Protein AF-A0A9E5TFV6-F1 (afdb_monomer_lite)

Radius of gyration: 12.07 Å; chains: 1; bounding box: 22×22×39 Å

Structure (mmCIF, N/CA/C/O backbone):
data_AF-A0A9E5TFV6-F1
#
_entry.id   AF-A0A9E5TFV6-F1
#
loop_
_atom_site.group_PDB
_atom_site.id
_atom_site.type_symbol
_atom_site.label_atom_id
_atom_site.label_alt_id
_atom_site.label_comp_id
_atom_site.label_asym_id
_atom_site.label_entity_id
_atom_site.label_seq_id
_atom_site.pdbx_PDB_ins_code
_atom_site.Cartn_x
_atom_site.Cartn_y
_atom_site.Cartn_z
_atom_site.occupancy
_atom_site.B_iso_or_equiv
_atom_site.auth_seq_id
_atom_site.auth_comp_id
_atom_site.auth_asym_id
_atom_site.auth_atom_id
_atom_site.pdbx_PDB_model_num
ATOM 1 N N . LEU A 1 1 ? 1.845 -0.885 -7.947 1.00 95.81 1 LEU A N 1
ATOM 2 C CA . LEU A 1 1 ? 0.949 0.174 -7.423 1.00 95.81 1 LEU A CA 1
ATOM 3 C C . LEU A 1 1 ? 1.236 1.515 -8.090 1.00 95.81 1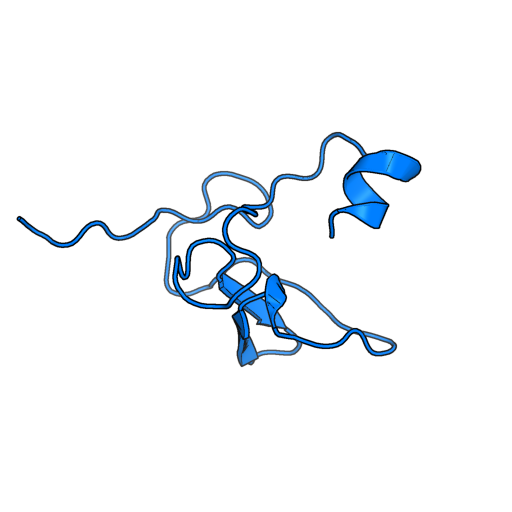 LEU A C 1
ATOM 5 O O . LEU A 1 1 ? 0.343 2.014 -8.751 1.00 95.81 1 LEU A O 1
ATOM 9 N N . GLU A 1 2 ? 2.470 2.031 -8.031 1.00 96.56 2 GLU A N 1
ATOM 10 C CA . GLU A 1 2 ? 2.854 3.291 -8.707 1.00 96.56 2 GLU A CA 1
ATOM 11 C C . GLU A 1 2 ? 2.488 3.318 -10.203 1.00 96.56 2 GLU A C 1
ATOM 13 O O . GLU A 1 2 ? 1.876 4.275 -10.653 1.00 96.56 2 GLU A O 1
ATOM 18 N N . TYR A 1 3 ? 2.734 2.234 -10.952 1.00 97.50 3 TYR A N 1
ATOM 19 C CA . TYR A 1 3 ? 2.321 2.155 -12.362 1.00 97.50 3 TYR A CA 1
ATOM 20 C C . TYR A 1 3 ? 0.816 2.399 -12.571 1.00 97.50 3 TYR A C 1
ATOM 22 O O . TYR A 1 3 ? 0.450 3.150 -13.470 1.00 97.50 3 TYR A O 1
ATOM 30 N N . ILE A 1 4 ? -0.034 1.796 -11.729 1.00 97.88 4 ILE A N 1
ATOM 31 C CA . ILE A 1 4 ? -1.496 1.951 -11.792 1.00 97.88 4 ILE A CA 1
ATOM 32 C C . ILE A 1 4 ? -1.856 3.408 -11.524 1.00 97.88 4 ILE A C 1
ATOM 34 O O . ILE A 1 4 ? -2.564 4.006 -12.319 1.00 97.88 4 ILE A O 1
ATOM 38 N N . TYR A 1 5 ? -1.301 3.992 -10.464 1.00 98.06 5 TYR A N 1
ATOM 39 C CA . TYR A 1 5 ? -1.540 5.389 -10.116 1.00 98.06 5 TYR A CA 1
ATOM 40 C C . TYR A 1 5 ? -1.160 6.358 -11.239 1.00 98.06 5 TYR A C 1
ATOM 42 O O . TYR A 1 5 ? -1.925 7.249 -11.587 1.00 98.06 5 TYR A O 1
ATOM 50 N N . THR A 1 6 ? 0.020 6.177 -11.829 1.00 98.38 6 THR A N 1
ATOM 51 C CA . THR A 1 6 ? 0.547 7.120 -12.819 1.00 98.38 6 THR A CA 1
ATOM 52 C C . THR A 1 6 ? -0.111 6.978 -14.192 1.00 98.38 6 THR A C 1
ATOM 54 O O . THR A 1 6 ? -0.216 7.972 -14.902 1.00 98.38 6 THR A O 1
ATOM 57 N N . HIS A 1 7 ? -0.534 5.772 -14.584 1.00 98.75 7 HIS A N 1
ATOM 58 C CA . HIS A 1 7 ? -0.922 5.501 -15.976 1.00 98.75 7 HIS A CA 1
ATOM 59 C C . HIS A 1 7 ? -2.366 5.032 -16.160 1.00 98.75 7 HIS A C 1
ATOM 61 O O . HIS A 1 7 ? -2.848 5.054 -17.289 1.00 98.75 7 HIS A O 1
ATOM 67 N N . LEU A 1 8 ? -3.041 4.574 -15.103 1.00 98.44 8 LEU A N 1
ATOM 68 C CA . LEU A 1 8 ? -4.361 3.942 -15.208 1.00 98.44 8 LEU A CA 1
ATOM 69 C C . LEU A 1 8 ? -5.415 4.652 -14.353 1.00 98.44 8 LEU A C 1
ATOM 71 O O . LEU A 1 8 ? -6.489 4.965 -14.853 1.00 98.44 8 LEU A O 1
ATOM 75 N N . ASP A 1 9 ? -5.116 4.904 -13.079 1.00 98.44 9 ASP A N 1
ATOM 76 C CA . ASP A 1 9 ? -6.049 5.486 -12.117 1.00 98.44 9 ASP A CA 1
ATOM 77 C C . ASP A 1 9 ? -5.312 6.282 -11.028 1.00 98.44 9 ASP A C 1
ATOM 79 O O . ASP A 1 9 ? -4.870 5.738 -10.012 1.00 98.44 9 ASP A O 1
ATOM 83 N N . GLY A 1 10 ? -5.230 7.600 -11.226 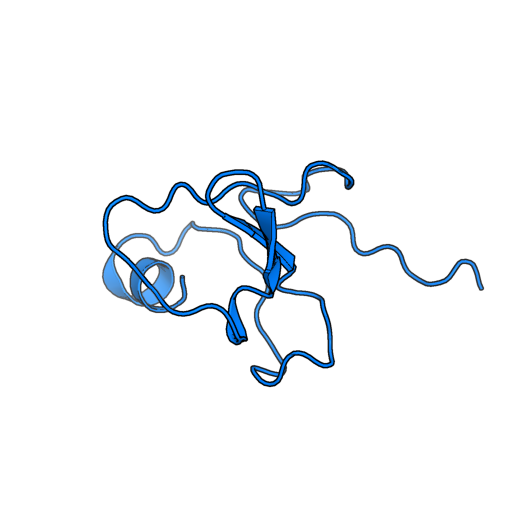1.00 97.88 10 GLY A N 1
ATOM 84 C CA . GLY A 1 10 ? -4.618 8.537 -10.280 1.00 97.88 10 GLY A CA 1
ATOM 85 C C . GLY A 1 10 ? -5.409 8.752 -8.986 1.00 97.88 10 GLY A C 1
ATOM 86 O O . GLY A 1 10 ? -4.946 9.480 -8.110 1.00 97.88 10 GLY A O 1
ATOM 87 N N . SER A 1 11 ? -6.589 8.148 -8.831 1.00 98.19 11 SER A N 1
ATOM 88 C CA . SER A 1 11 ? -7.344 8.231 -7.580 1.00 98.19 11 SER A CA 1
ATOM 89 C C . SER A 1 11 ? -6.864 7.221 -6.531 1.00 98.19 11 SER A C 1
ATOM 91 O O . SER A 1 11 ? -7.064 7.460 -5.339 1.00 98.19 11 SER A O 1
ATOM 93 N N . LEU A 1 12 ? -6.153 6.158 -6.934 1.00 98.50 12 LEU A N 1
ATOM 94 C CA . LEU A 1 12 ? -5.734 5.064 -6.055 1.00 98.50 12 LEU A CA 1
ATOM 95 C C . LEU A 1 12 ? -4.870 5.536 -4.870 1.00 98.50 12 LEU A C 1
ATOM 97 O O . LEU A 1 12 ? -3.733 5.984 -5.029 1.00 98.50 12 LEU A O 1
ATOM 101 N N . GLY A 1 13 ? -5.377 5.355 -3.650 1.00 98.06 13 GLY A N 1
ATOM 102 C CA . GLY A 1 13 ? -4.655 5.598 -2.406 1.00 98.06 13 GLY A CA 1
ATOM 103 C C . GLY A 1 13 ? -3.738 4.442 -1.992 1.00 98.06 13 GLY A C 1
ATOM 104 O O . GLY A 1 13 ? -4.177 3.318 -1.753 1.00 98.06 13 GLY A O 1
ATOM 105 N N . PHE A 1 14 ? -2.446 4.723 -1.822 1.00 97.69 14 PHE A N 1
ATOM 106 C CA . PHE A 1 14 ? -1.468 3.802 -1.235 1.00 97.69 14 PHE A CA 1
ATOM 107 C C . PHE A 1 14 ? -0.301 4.591 -0.629 1.00 97.69 14 PHE A C 1
ATOM 109 O O . PHE A 1 14 ? -0.020 5.720 -1.027 1.00 97.69 14 PHE A O 1
ATOM 116 N N . ARG A 1 15 ? 0.405 4.004 0.341 1.00 95.00 15 ARG A N 1
ATOM 117 C CA . ARG A 1 15 ? 1.624 4.601 0.906 1.00 95.00 15 ARG A CA 1
ATOM 118 C C . ARG A 1 15 ? 2.860 4.067 0.186 1.00 95.00 15 ARG A C 1
ATOM 120 O O . ARG A 1 15 ? 3.034 2.856 0.059 1.00 95.00 15 ARG A O 1
ATOM 127 N N . TYR A 1 16 ? 3.759 4.962 -0.212 1.00 91.19 16 TYR A N 1
ATOM 128 C CA . TYR A 1 16 ? 5.080 4.635 -0.746 1.00 91.19 16 TYR A CA 1
ATOM 129 C C . TYR A 1 16 ? 6.100 5.675 -0.258 1.00 91.19 16 TYR A C 1
ATOM 131 O O . TYR A 1 16 ? 5.764 6.847 -0.126 1.00 91.19 16 TYR A O 1
ATOM 139 N N . HIS A 1 17 ? 7.323 5.247 0.077 1.00 92.75 17 HIS A N 1
ATOM 140 C CA . HIS A 1 17 ? 8.410 6.166 0.450 1.00 92.75 17 HIS A CA 1
ATOM 141 C C . HIS A 1 17 ? 9.792 5.515 0.277 1.00 92.75 17 HIS A C 1
ATOM 143 O O . HIS A 1 17 ? 10.396 5.660 -0.777 1.00 92.75 17 HIS A O 1
ATOM 149 N N . CYS A 1 18 ? 10.276 4.747 1.269 1.00 94.75 18 CYS A N 1
ATOM 150 C CA . CYS A 1 18 ? 11.688 4.330 1.335 1.00 94.75 18 CYS A CA 1
ATOM 151 C C . CYS A 1 18 ? 12.116 3.305 0.279 1.00 94.75 18 CYS A C 1
ATOM 153 O O . CYS A 1 18 ? 13.304 3.157 0.030 1.00 94.75 18 CYS A O 1
ATOM 155 N N . ARG A 1 19 ? 11.163 2.550 -0.286 1.00 95.19 19 ARG A N 1
ATOM 156 C CA . ARG A 1 19 ? 11.391 1.473 -1.271 1.00 95.19 19 ARG A CA 1
ATOM 157 C C . ARG A 1 19 ? 12.397 0.385 -0.840 1.00 95.19 19 ARG A C 1
ATOM 159 O O . ARG A 1 19 ? 12.818 -0.411 -1.666 1.00 95.19 19 ARG A O 1
ATOM 166 N N . ALA A 1 20 ? 12.733 0.325 0.447 1.00 95.94 20 ALA A N 1
ATOM 167 C CA . ALA A 1 20 ? 13.782 -0.535 0.999 1.00 95.94 20 ALA A CA 1
ATOM 168 C C . ALA A 1 20 ? 13.297 -1.398 2.179 1.00 95.94 20 ALA A C 1
ATOM 170 O O . ALA A 1 20 ? 14.095 -1.983 2.900 1.00 95.94 20 ALA A O 1
ATOM 171 N N . GLY A 1 21 ? 11.988 -1.432 2.439 1.00 93.50 21 GLY A N 1
ATOM 172 C CA . GLY A 1 21 ? 11.402 -2.215 3.533 1.00 93.50 21 GLY A CA 1
ATOM 173 C C . GLY A 1 21 ? 11.570 -1.628 4.942 1.00 93.50 21 GLY A C 1
ATOM 174 O O . GLY A 1 21 ? 10.951 -2.129 5.872 1.00 93.50 21 GLY A O 1
ATOM 175 N N . TYR A 1 22 ? 12.324 -0.538 5.117 1.00 92.38 22 TYR A N 1
ATOM 176 C CA . TYR A 1 22 ? 12.602 0.026 6.445 1.00 92.38 22 TYR A CA 1
ATOM 177 C C . TYR A 1 22 ? 11.434 0.825 7.045 1.00 92.38 22 TYR A C 1
ATOM 179 O O . TYR A 1 22 ? 11.085 0.641 8.204 1.00 92.38 22 TYR A O 1
ATOM 187 N N . CYS A 1 23 ? 10.780 1.699 6.269 1.00 91.69 23 CYS A N 1
ATOM 188 C CA . CYS A 1 23 ? 9.753 2.592 6.828 1.00 91.69 23 CYS A CA 1
ATOM 189 C C . CYS A 1 23 ? 8.418 1.903 7.148 1.00 91.69 23 CYS A C 1
ATOM 191 O O . CYS A 1 23 ? 7.534 2.550 7.702 1.00 91.69 23 CYS A O 1
ATOM 193 N N . VAL A 1 24 ? 8.235 0.644 6.719 1.00 90.56 24 VAL A N 1
ATOM 194 C CA . VAL A 1 24 ? 7.042 -0.220 6.881 1.00 90.56 24 VAL A CA 1
ATOM 195 C C . VAL A 1 24 ? 5.674 0.374 6.488 1.00 90.56 24 VAL A C 1
ATOM 197 O O . VAL A 1 24 ? 4.655 -0.310 6.552 1.00 90.56 24 VAL A O 1
ATOM 200 N N . GLY A 1 25 ? 5.623 1.621 6.015 1.00 92.69 25 GLY A N 1
ATOM 201 C CA . GLY A 1 25 ? 4.381 2.334 5.721 1.00 92.69 25 GLY A CA 1
ATOM 202 C C . GLY A 1 25 ? 3.615 1.785 4.519 1.00 92.69 25 GLY A C 1
ATOM 203 O O . GLY A 1 25 ? 2.414 1.993 4.432 1.00 92.69 25 GLY A O 1
ATOM 204 N N . CYS A 1 26 ? 4.282 1.053 3.624 1.00 95.44 26 CYS A N 1
ATOM 205 C CA . CYS A 1 26 ? 3.676 0.406 2.453 1.00 95.44 26 CYS A CA 1
ATOM 206 C C . CYS A 1 26 ? 3.132 -1.008 2.747 1.00 95.44 26 CYS A C 1
ATOM 208 O O . CYS A 1 26 ? 3.054 -1.845 1.846 1.00 95.44 26 CYS A O 1
ATOM 210 N N . GLY A 1 27 ? 2.826 -1.302 4.013 1.00 95.56 27 GLY A N 1
ATOM 211 C CA . GLY A 1 27 ? 2.279 -2.589 4.428 1.00 95.56 27 GLY A CA 1
ATOM 212 C C . GLY A 1 27 ? 0.891 -2.838 3.837 1.00 95.56 27 GLY A C 1
ATOM 213 O O . GLY A 1 27 ? 0.001 -2.003 3.974 1.00 95.56 27 GLY A O 1
ATOM 214 N N . VAL A 1 28 ? 0.711 -3.998 3.212 1.00 96.94 28 VAL A N 1
ATOM 215 C CA . VAL A 1 28 ? -0.541 -4.445 2.583 1.00 96.94 28 VAL A CA 1
ATOM 216 C C . VAL A 1 28 ? -0.729 -5.944 2.803 1.00 96.94 28 VAL A C 1
ATOM 218 O O . VAL A 1 28 ? 0.182 -6.637 3.264 1.00 96.94 28 VAL A O 1
ATOM 221 N N . GLU A 1 29 ? -1.904 -6.460 2.468 1.00 97.69 29 GLU A N 1
ATOM 222 C CA . GLU A 1 29 ? -2.131 -7.895 2.352 1.00 97.69 29 GLU A CA 1
ATOM 223 C C . GLU A 1 29 ? -2.151 -8.302 0.877 1.00 97.69 29 GLU A C 1
ATOM 225 O O . GLU A 1 29 ? -2.853 -7.702 0.069 1.00 97.69 29 GLU A O 1
ATOM 230 N N . VAL A 1 30 ? -1.384 -9.327 0.523 1.00 98.06 30 VAL A N 1
ATOM 231 C CA . VAL A 1 30 ? -1.350 -9.920 -0.814 1.00 98.06 30 VAL A CA 1
ATOM 232 C C . VAL A 1 30 ? -1.725 -11.386 -0.685 1.00 98.06 30 VAL A C 1
ATOM 234 O O . VAL A 1 30 ? -1.026 -12.140 -0.007 1.00 98.06 30 VAL A O 1
ATOM 237 N N . ASN A 1 31 ? -2.816 -11.803 -1.329 1.00 96.75 31 ASN A N 1
ATOM 238 C CA . ASN A 1 31 ? -3.303 -13.188 -1.299 1.00 96.75 31 ASN A CA 1
ATOM 239 C C . ASN A 1 31 ? -3.398 -13.757 0.135 1.00 96.75 31 ASN A C 1
ATOM 241 O O . ASN A 1 31 ? -2.948 -14.870 0.406 1.00 96.75 31 ASN A O 1
ATOM 245 N N . GLY A 1 32 ? -3.922 -12.967 1.080 1.00 96.00 32 GLY A N 1
ATOM 246 C CA . GLY A 1 32 ? -4.061 -13.364 2.488 1.00 96.00 32 GLY A CA 1
ATOM 247 C C . GLY A 1 32 ? -2.804 -13.191 3.350 1.00 96.00 32 GLY A C 1
ATOM 248 O O . GLY A 1 32 ? -2.852 -13.437 4.553 1.00 96.00 32 GLY A O 1
ATOM 249 N N . LYS A 1 33 ? -1.664 -12.777 2.777 1.00 96.19 33 LYS A N 1
ATOM 250 C CA . LYS A 1 33 ? -0.392 -12.623 3.501 1.00 96.19 33 LYS A CA 1
ATOM 251 C C . LYS A 1 33 ? -0.025 -11.157 3.690 1.00 96.19 33 LYS A C 1
ATOM 253 O O . LYS A 1 33 ? 0.013 -10.394 2.730 1.00 96.19 33 LYS A O 1
ATOM 258 N N . LYS A 1 34 ? 0.320 -10.775 4.921 1.00 96.19 34 LYS A N 1
ATOM 259 C CA . LYS A 1 34 ? 0.850 -9.438 5.235 1.00 96.19 34 LYS A CA 1
ATOM 260 C C . LYS A 1 34 ? 2.265 -9.298 4.687 1.00 96.19 34 LYS A C 1
ATOM 262 O O . LYS A 1 34 ? 3.133 -10.099 5.025 1.00 96.19 34 LYS A O 1
ATOM 267 N N . VAL A 1 35 ? 2.492 -8.274 3.876 1.00 96.38 35 VAL A N 1
ATOM 268 C CA . VAL A 1 35 ? 3.772 -8.012 3.210 1.00 96.38 35 VAL A CA 1
ATOM 269 C C . VAL A 1 35 ? 4.037 -6.509 3.112 1.00 96.38 35 VAL A C 1
ATOM 271 O O . VAL A 1 35 ? 3.149 -5.689 3.348 1.00 96.38 35 VAL A O 1
ATOM 274 N N . LEU A 1 36 ? 5.259 -6.134 2.732 1.00 96.88 36 LEU A N 1
ATOM 275 C CA . LEU A 1 36 ? 5.587 -4.764 2.338 1.00 96.88 36 LEU A CA 1
ATOM 276 C C . LEU A 1 36 ? 5.516 -4.658 0.817 1.00 96.88 36 LEU A C 1
ATOM 278 O O . LEU A 1 36 ? 6.246 -5.358 0.113 1.00 96.88 36 LEU A O 1
ATOM 282 N N . ALA A 1 37 ? 4.670 -3.764 0.299 1.00 97.12 37 ALA A N 1
ATOM 283 C CA . ALA A 1 37 ? 4.458 -3.640 -1.143 1.00 97.12 37 ALA A CA 1
ATOM 284 C C . ALA A 1 37 ? 5.761 -3.353 -1.909 1.00 97.12 37 ALA A C 1
ATOM 286 O O . ALA A 1 37 ? 5.927 -3.820 -3.029 1.00 97.12 37 ALA A O 1
ATOM 287 N N . CYS A 1 38 ? 6.701 -2.611 -1.309 1.00 97.00 38 CYS A N 1
ATOM 288 C CA . CYS A 1 38 ? 7.946 -2.228 -1.980 1.00 97.00 38 CYS A CA 1
ATOM 289 C C . CYS A 1 38 ? 8.986 -3.347 -2.130 1.00 97.00 38 CYS A C 1
ATOM 291 O O . CYS A 1 38 ? 9.860 -3.227 -2.979 1.00 97.00 38 CYS A O 1
ATOM 293 N N . THR A 1 39 ? 8.898 -4.417 -1.339 1.00 97.00 39 THR A N 1
ATOM 294 C CA . THR A 1 39 ? 9.827 -5.559 -1.406 1.00 97.00 39 THR A CA 1
ATOM 295 C C . THR A 1 39 ? 9.147 -6.828 -1.917 1.00 97.00 39 THR A C 1
ATOM 297 O O . THR A 1 39 ? 9.754 -7.894 -1.923 1.00 97.00 39 THR A O 1
ATOM 300 N N . THR A 1 40 ? 7.876 -6.737 -2.317 1.00 97.19 40 THR A N 1
ATOM 301 C CA . THR A 1 40 ? 7.096 -7.875 -2.809 1.00 97.19 40 THR A CA 1
ATOM 302 C C . THR A 1 40 ? 7.076 -7.861 -4.329 1.00 97.19 40 THR A C 1
ATOM 304 O O . THR A 1 40 ? 6.586 -6.910 -4.937 1.00 97.19 40 THR A O 1
ATOM 307 N N . TYR A 1 41 ? 7.586 -8.926 -4.946 1.00 96.56 41 TYR A N 1
ATOM 308 C CA . TYR A 1 41 ? 7.535 -9.089 -6.396 1.00 96.56 41 TYR A CA 1
ATOM 309 C C . TYR A 1 41 ? 6.101 -9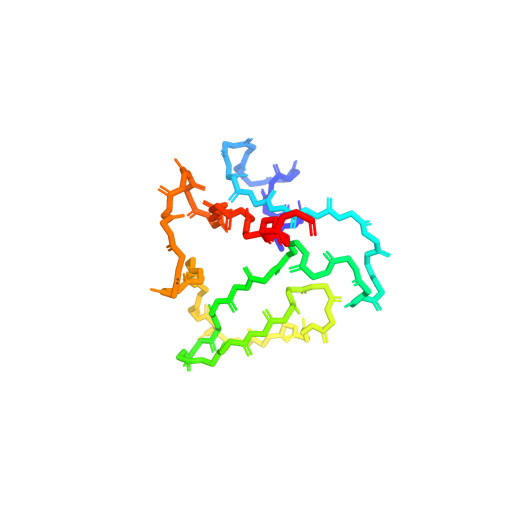.260 -6.897 1.00 96.56 41 TYR A C 1
ATOM 311 O O . TYR A 1 41 ? 5.257 -9.877 -6.246 1.00 96.56 41 TYR A O 1
ATOM 319 N N . MET A 1 42 ? 5.848 -8.723 -8.088 1.00 95.00 42 MET A N 1
ATOM 320 C CA . MET A 1 42 ? 4.577 -8.890 -8.776 1.00 95.00 42 MET A CA 1
ATOM 321 C C . MET A 1 42 ? 4.470 -10.295 -9.381 1.00 95.00 42 MET A C 1
ATOM 323 O O . MET A 1 42 ? 5.434 -10.827 -9.927 1.00 95.00 42 MET A O 1
ATOM 327 N N . ALA A 1 43 ? 3.271 -10.859 -9.326 1.00 95.06 43 ALA A N 1
ATOM 328 C CA . ALA A 1 43 ? 2.878 -12.119 -9.931 1.00 95.06 43 ALA A CA 1
ATOM 329 C C . ALA A 1 43 ? 1.496 -11.960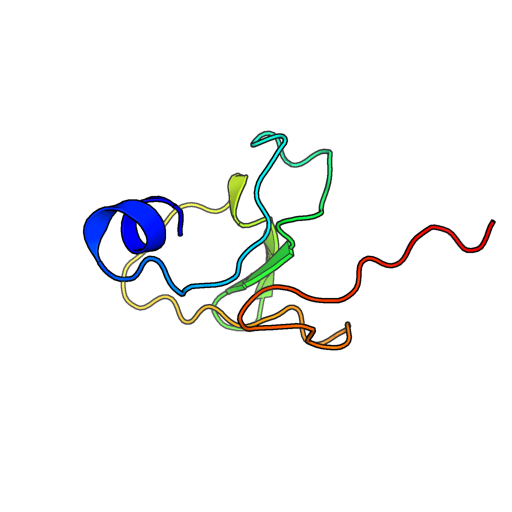 -10.584 1.00 95.06 43 ALA A C 1
ATOM 331 O O . ALA A 1 43 ? 0.787 -10.981 -10.336 1.00 95.06 43 ALA A O 1
ATOM 332 N N . ARG A 1 44 ? 1.112 -12.921 -11.428 1.00 95.69 44 ARG A N 1
ATOM 333 C CA . ARG A 1 44 ? -0.253 -12.975 -11.969 1.00 95.69 44 ARG A CA 1
ATOM 334 C C . ARG A 1 44 ? -1.258 -13.242 -10.845 1.00 95.69 44 ARG A C 1
ATOM 336 O O . ARG A 1 44 ? -0.918 -13.872 -9.846 1.00 95.69 44 ARG A O 1
ATOM 343 N N . ASP A 1 45 ? -2.470 -12.724 -11.026 1.00 95.44 45 ASP A N 1
ATOM 344 C CA . ASP A 1 45 ? -3.636 -12.987 -10.173 1.00 95.44 45 ASP A CA 1
ATOM 345 C C . ASP A 1 45 ? -3.447 -12.637 -8.682 1.00 95.44 45 ASP A C 1
ATOM 347 O O . ASP A 1 45 ? -4.008 -13.267 -7.786 1.00 95.44 45 ASP A O 1
ATOM 351 N N . MET A 1 46 ? -2.658 -11.597 -8.390 1.00 97.38 46 MET A N 1
ATOM 352 C CA . MET A 1 46 ? -2.530 -11.060 -7.033 1.00 97.38 46 MET A CA 1
ATOM 353 C C . MET A 1 46 ? -3.776 -10.269 -6.631 1.00 97.38 46 MET A C 1
ATOM 355 O O . MET A 1 46 ? -4.116 -9.263 -7.251 1.00 97.38 46 MET A O 1
ATOM 359 N N . THR A 1 47 ? -4.389 -10.653 -5.515 1.00 97.88 47 THR A N 1
ATOM 360 C CA . THR A 1 47 ? -5.369 -9.827 -4.809 1.00 97.88 47 THR A CA 1
ATOM 361 C C . THR A 1 47 ? -4.657 -9.024 -3.730 1.00 97.88 47 THR A C 1
ATOM 363 O O . THR A 1 47 ? -4.083 -9.601 -2.804 1.00 97.88 47 THR A O 1
ATOM 366 N N . ILE A 1 48 ? -4.708 -7.697 -3.842 1.00 97.94 48 ILE A N 1
ATOM 367 C CA . ILE A 1 48 ? -4.110 -6.769 -2.879 1.00 97.94 48 ILE A CA 1
ATOM 368 C C . ILE A 1 48 ? -5.227 -6.152 -2.038 1.00 97.94 48 ILE A C 1
ATOM 370 O O . ILE A 1 48 ? -6.187 -5.610 -2.581 1.00 97.94 48 ILE A O 1
ATOM 374 N N . LYS A 1 49 ? -5.098 -6.230 -0.715 1.00 97.81 49 LYS A N 1
ATOM 375 C CA . LYS A 1 49 ? -6.036 -5.668 0.258 1.00 97.81 49 LYS A CA 1
ATOM 376 C C . LYS A 1 49 ? -5.314 -4.737 1.235 1.00 97.81 49 LYS A C 1
ATOM 378 O O . LYS A 1 49 ? -4.098 -4.863 1.428 1.00 97.81 49 LYS A O 1
ATOM 383 N N . PRO A 1 50 ? -6.045 -3.818 1.885 1.00 97.31 50 PRO A N 1
ATOM 384 C CA . PRO A 1 50 ? -5.505 -3.044 2.993 1.00 97.31 50 PRO A CA 1
ATOM 385 C C . PRO A 1 50 ? -5.065 -3.979 4.123 1.00 97.31 50 PRO A C 1
ATOM 387 O O . PRO A 1 50 ? -5.548 -5.106 4.246 1.00 97.31 50 PRO A O 1
ATOM 390 N N . LEU A 1 51 ? -4.151 -3.517 4.971 1.00 94.06 51 LEU A N 1
ATOM 391 C CA . LEU A 1 51 ? -3.660 -4.321 6.084 1.00 94.06 51 LEU A CA 1
ATOM 392 C C . LEU A 1 51 ? -4.782 -4.546 7.120 1.00 94.06 51 LEU A C 1
ATOM 394 O O . LEU A 1 51 ? -5.059 -3.663 7.927 1.00 94.06 51 LEU A O 1
ATOM 398 N N . GLY A 1 52 ? -5.390 -5.736 7.145 1.00 87.31 52 GLY A N 1
ATOM 399 C CA . GLY A 1 52 ? -6.598 -6.017 7.943 1.00 87.31 52 GLY A CA 1
ATOM 400 C C . GLY A 1 52 ? -6.469 -5.845 9.465 1.00 87.31 52 GLY A C 1
ATOM 401 O O . GLY A 1 52 ? -7.468 -5.804 10.170 1.00 87.31 52 GLY A O 1
ATOM 402 N N . THR A 1 53 ? -5.252 -5.709 10.001 1.00 84.06 53 THR A N 1
ATOM 403 C CA . THR A 1 53 ? -5.013 -5.405 11.427 1.00 84.06 53 THR A CA 1
ATOM 404 C C . THR A 1 53 ? -5.042 -3.917 11.774 1.00 84.06 53 THR A C 1
ATOM 406 O O . THR A 1 53 ? -4.690 -3.548 12.896 1.00 84.06 53 THR A O 1
ATOM 409 N N . ARG A 1 54 ? -5.361 -3.044 10.819 1.00 84.94 54 ARG A N 1
ATOM 410 C CA . ARG A 1 54 ? -5.365 -1.588 10.987 1.00 84.94 54 ARG A CA 1
ATOM 411 C C . ARG A 1 54 ? -6.634 -1.005 10.375 1.00 84.94 54 ARG A C 1
ATOM 413 O O . ARG A 1 54 ? -7.179 -1.564 9.427 1.00 84.94 54 ARG A O 1
ATOM 420 N N . GLN A 1 55 ? -7.088 0.124 10.912 1.00 93.12 55 GLN A N 1
ATOM 421 C CA . GLN A 1 55 ? -8.222 0.845 10.346 1.00 93.12 55 GLN A CA 1
ATOM 422 C C . GLN A 1 55 ? -7.863 1.359 8.949 1.00 93.12 55 GLN A C 1
ATOM 424 O O . GLN A 1 55 ? -6.776 1.903 8.743 1.00 93.12 55 GLN A O 1
ATOM 429 N N . VAL A 1 56 ? -8.771 1.164 7.995 1.00 96.25 56 VAL A N 1
ATOM 430 C CA . VAL A 1 56 ? -8.638 1.694 6.636 1.00 96.25 56 VAL A CA 1
ATOM 431 C C . VAL A 1 56 ? -8.990 3.178 6.656 1.00 96.25 56 VAL A C 1
ATOM 433 O O . VAL A 1 56 ? -10.072 3.547 7.101 1.00 96.25 56 VAL A O 1
ATOM 436 N N . VAL A 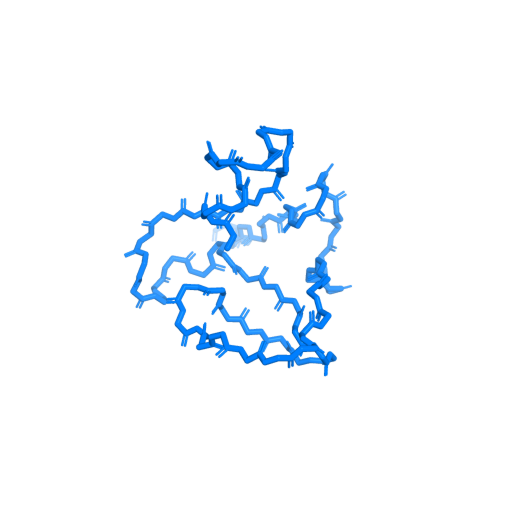1 57 ? -8.072 4.009 6.165 1.00 96.31 57 VAL A N 1
ATOM 437 C CA . VAL A 1 57 ? -8.283 5.449 5.962 1.00 96.31 57 VAL A CA 1
ATOM 438 C C . VAL A 1 57 ? -8.870 5.687 4.574 1.00 96.31 57 VAL A C 1
ATOM 440 O O . VAL A 1 57 ? -9.866 6.386 4.432 1.00 96.31 57 VAL A O 1
ATOM 443 N N . ARG A 1 58 ? -8.249 5.095 3.545 1.00 96.4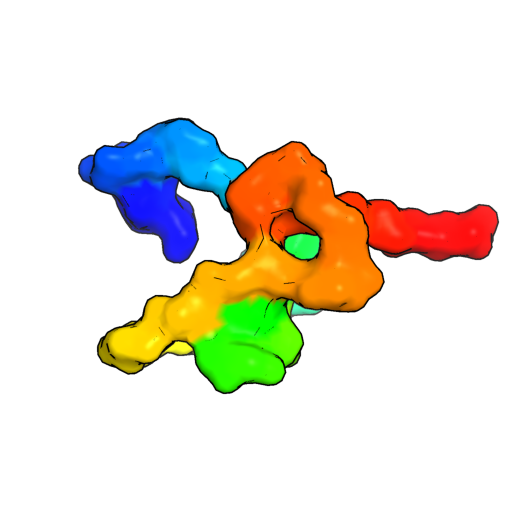4 58 ARG A N 1
ATOM 444 C CA . ARG A 1 58 ? -8.676 5.173 2.141 1.00 96.44 58 ARG A CA 1
ATOM 445 C C . ARG A 1 58 ? -7.942 4.125 1.315 1.00 96.44 58 ARG A C 1
ATOM 447 O O . ARG A 1 58 ? -6.716 4.083 1.374 1.00 96.44 58 ARG A O 1
ATOM 454 N N . ASP A 1 59 ? -8.652 3.334 0.518 1.00 97.75 59 ASP A N 1
ATOM 455 C CA . ASP A 1 59 ? -8.063 2.303 -0.349 1.00 97.75 59 ASP A CA 1
ATOM 456 C C . ASP A 1 59 ? -7.043 1.437 0.417 1.00 97.75 59 ASP A C 1
ATOM 458 O O . ASP A 1 59 ? -7.377 0.877 1.457 1.00 97.75 59 ASP A O 1
ATOM 462 N N . LEU A 1 60 ? -5.783 1.365 -0.032 1.00 97.81 60 LEU A N 1
ATOM 463 C CA . LEU A 1 60 ? -4.711 0.600 0.619 1.00 97.81 60 LEU A CA 1
ATOM 464 C C . LEU A 1 60 ? -4.021 1.356 1.769 1.00 97.81 60 LEU A C 1
ATOM 466 O O . LEU A 1 60 ? -3.071 0.846 2.365 1.00 97.81 60 LEU A O 1
ATOM 470 N N . ILE A 1 61 ? -4.456 2.575 2.086 1.00 96.38 61 ILE A N 1
ATOM 471 C CA . ILE A 1 61 ? -3.927 3.376 3.190 1.00 96.38 61 ILE A CA 1
ATOM 472 C C . ILE A 1 61 ? -4.635 2.958 4.473 1.00 96.38 61 ILE A C 1
ATOM 474 O O . ILE A 1 61 ? -5.827 3.200 4.655 1.00 96.38 61 ILE A O 1
ATOM 478 N N . THR A 1 62 ? -3.869 2.389 5.397 1.00 94.44 62 THR A N 1
ATOM 479 C CA . THR A 1 62 ? -4.311 2.152 6.772 1.00 94.44 62 THR A CA 1
ATOM 480 C C . THR A 1 62 ? -3.644 3.121 7.739 1.00 94.44 62 THR A C 1
ATOM 482 O O . THR A 1 62 ? -2.555 3.636 7.450 1.00 94.44 62 THR A O 1
ATOM 485 N N . GLU A 1 63 ? -4.244 3.298 8.912 1.00 91.56 63 GLU A N 1
ATOM 486 C CA . GLU A 1 63 ? -3.637 4.021 10.029 1.00 91.56 63 GLU A CA 1
ATOM 487 C C . GLU A 1 63 ? -2.228 3.494 10.318 1.00 91.56 63 GLU A C 1
ATOM 489 O O . GLU A 1 63 ? -1.994 2.283 10.380 1.00 91.56 63 GLU A O 1
ATOM 494 N N . LEU A 1 64 ? -1.258 4.392 10.475 1.00 82.50 64 LEU A N 1
ATOM 495 C CA . LEU A 1 64 ? 0.045 3.994 10.991 1.00 82.50 64 LEU A CA 1
ATOM 496 C C . LEU A 1 64 ? -0.106 3.930 12.504 1.00 82.50 64 LEU A C 1
ATOM 498 O O . LEU A 1 64 ? -0.420 4.936 13.128 1.00 82.50 64 LEU A O 1
ATOM 502 N N . LYS A 1 65 ? 0.141 2.766 13.111 1.00 69.31 65 LYS A N 1
ATOM 503 C CA . LYS A 1 65 ? 0.453 2.780 14.538 1.00 69.31 65 LYS A CA 1
ATOM 504 C C . LYS A 1 65 ? 1.773 3.531 14.673 1.00 69.31 65 LYS A C 1
ATOM 506 O O . LYS A 1 65 ? 2.814 2.985 14.311 1.00 69.31 65 LYS A O 1
ATOM 511 N N . GLY A 1 66 ? 1.707 4.782 15.122 1.00 59.28 66 GLY A N 1
ATOM 512 C CA . GLY A 1 66 ? 2.813 5.351 15.871 1.00 59.28 66 GLY A CA 1
ATOM 513 C C . GLY A 1 66 ? 3.077 4.428 17.055 1.00 59.28 66 GLY A C 1
ATOM 514 O O . GLY A 1 66 ? 2.147 3.801 17.577 1.00 59.28 66 GLY A O 1
ATOM 515 N N . SER A 1 67 ? 4.337 4.292 17.443 1.00 50.81 67 SER A N 1
ATOM 516 C CA . SER A 1 67 ? 4.655 3.955 18.825 1.00 50.81 67 SER A CA 1
ATOM 517 C C . SER A 1 67 ? 3.699 4.748 19.724 1.00 50.81 67 SER A C 1
ATOM 519 O O . SER A 1 67 ? 3.498 5.941 19.491 1.00 50.81 67 SER A O 1
ATOM 521 N N . VAL A 1 68 ? 3.031 4.077 20.663 1.00 47.00 68 VAL A N 1
ATOM 522 C CA . VAL A 1 68 ? 2.544 4.800 21.838 1.00 47.00 68 VAL A CA 1
ATOM 523 C C . VAL A 1 68 ? 3.821 5.313 22.485 1.00 47.00 68 VAL A C 1
ATOM 525 O O . VAL A 1 68 ? 4.631 4.479 22.880 1.00 47.00 68 VAL A O 1
ATOM 528 N N . ASP A 1 69 ? 3.975 6.633 22.450 1.00 40.06 69 ASP A N 1
ATOM 529 C CA . ASP A 1 69 ? 5.030 7.458 23.044 1.00 40.06 69 ASP A CA 1
ATOM 530 C C . ASP A 1 69 ? 6.487 7.136 22.637 1.00 40.06 69 ASP A C 1
ATOM 532 O O . ASP A 1 69 ? 7.013 6.035 22.919 1.00 40.06 69 ASP A O 1
#

pLDDT: mean 92.34, std 11.72, range [40.06, 98.75]

Sequence (69 aa):
LEYIYTHLDGSLGFRYHCRAGYCVGCGVEVNGKKVLACTTYMARDMTIKPLGTRQVVRDLITELKGSVD

Foldseek 3Di:
DVCCCPPPNVVADADDDDLPCPVQQRWWDWPNDTDRPSPDDDDPPIDIAADVVFDDPDGNGGDDPDPPD

Secondary structure (DSSP, 8-state):
-HHHHHHT-TT-----S-SSSSS-TTEEEETTEEEEGGGSPP-TT--EE--TTS-EEETTEE-------